Protein AF-A0AAN9A219-F1 (afdb_monomer)

Radius of gyration: 14.83 Å; Cα contacts (8 Å, |Δi|>4): 80; chains: 1; bounding box: 41×19×39 Å

InterPro domains:
  IPR000742 EGF-like domain [PF00008] (26-53)
  IPR001881 EGF-like calcium-binding domain [SM00179] (22-58)
  IPR026823 Complement Clr-like EGF domain [PF12662] (2-25)
  IPR052080 von Willebrand factor C/EGF & Fibrillin [PTHR47333] (1-57)

Sequence (58 aa):
GSYRCNCKEGFKQASDGRACIDIDECLERPGICHHNCINIWGGHQCTCNAGYNLAVDN

Solvent-accessible surface area (backbone atoms only — not comparable to full-atom values): 3835 Å² total; per-residue (Å²): 134,87,84,75,89,71,48,57,83,39,33,38,70,34,97,83,71,79,47,67,38,65,40,52,46,56,74,77,36,78,72,80,33,95,66,39,61,41,70,44,95,62,30,69,45,67,45,56,59,96,94,51,75,79,77,76,85,126

Secondary structure (DSSP, 8-state):
-----PPPTTEEE-TTSS-EEE--HHHHSTTSSSSEEEEETTEEEEEPPTT-------

pLDDT: mean 79.0, std 11.85, range [41.62, 91.38]

Structure (mmCIF, N/CA/C/O backbone):
data_AF-A0AAN9A219-F1
#
_entry.id   AF-A0AAN9A219-F1
#
loop_
_atom_site.group_PDB
_atom_site.id
_atom_site.type_symbol
_atom_site.label_atom_id
_atom_site.label_alt_id
_atom_site.label_comp_id
_atom_site.label_asym_id
_atom_site.label_entity_id
_atom_site.label_seq_id
_atom_site.pdbx_PDB_ins_code
_atom_site.Cartn_x
_atom_site.Cartn_y
_atom_site.Cartn_z
_atom_site.occupancy
_atom_site.B_iso_or_equiv
_atom_site.auth_seq_id
_atom_site.auth_comp_id
_atom_site.auth_asym_id
_atom_site.auth_atom_id
_atom_site.pdbx_PDB_model_num
ATOM 1 N N . GLY A 1 1 ? -27.823 7.369 15.423 1.00 45.88 1 GLY A N 1
ATOM 2 C CA . GLY A 1 1 ? -27.261 7.009 14.108 1.00 45.88 1 GLY A CA 1
ATOM 3 C C . GLY A 1 1 ? -25.771 6.816 14.263 1.00 45.88 1 GLY A C 1
ATOM 4 O O . GLY A 1 1 ? -25.146 7.664 14.882 1.00 45.88 1 GLY A O 1
ATOM 5 N N . SER A 1 2 ? -25.213 5.700 13.795 1.00 62.59 2 SER A N 1
ATOM 6 C CA . SER A 1 2 ? -23.772 5.437 13.882 1.00 62.59 2 SER A CA 1
ATOM 7 C C . SER A 1 2 ? -23.058 6.054 12.680 1.00 62.59 2 SER A C 1
ATOM 9 O O . SER A 1 2 ? -23.152 5.539 11.567 1.00 62.59 2 SER A O 1
ATOM 11 N N . TYR A 1 3 ? -22.346 7.153 12.895 1.00 58.28 3 TYR A N 1
ATOM 12 C CA . TYR A 1 3 ? -21.382 7.687 11.933 1.00 58.28 3 TYR A CA 1
ATOM 13 C C . TYR A 1 3 ? -20.181 6.736 11.920 1.00 58.28 3 TYR A C 1
ATOM 15 O O . TYR A 1 3 ? -19.424 6.665 12.886 1.00 58.28 3 TYR A O 1
ATOM 23 N N . ARG A 1 4 ? -20.046 5.942 10.855 1.00 64.50 4 ARG A N 1
ATOM 24 C CA . ARG A 1 4 ? -18.841 5.147 10.613 1.00 64.50 4 ARG A CA 1
ATOM 25 C C . ARG A 1 4 ? -17.824 6.047 9.926 1.00 64.50 4 ARG A C 1
ATOM 27 O O . ARG A 1 4 ? -17.999 6.387 8.760 1.00 64.50 4 ARG A O 1
ATOM 34 N N . CYS A 1 5 ? -16.772 6.422 10.645 1.00 66.25 5 CYS A N 1
ATOM 35 C CA . CYS A 1 5 ? -15.567 6.976 10.039 1.00 66.25 5 CYS A CA 1
ATOM 36 C C . CYS A 1 5 ? -14.864 5.846 9.284 1.00 66.25 5 CYS A C 1
ATOM 38 O O . CYS A 1 5 ? -13.972 5.194 9.818 1.00 66.25 5 CYS A O 1
ATOM 40 N N . ASN A 1 6 ? -15.328 5.563 8.071 1.00 72.56 6 ASN A N 1
ATOM 41 C CA . ASN A 1 6 ? -14.606 4.684 7.170 1.00 72.56 6 ASN A CA 1
ATOM 42 C C . ASN A 1 6 ? -13.500 5.502 6.511 1.00 72.56 6 ASN A C 1
ATOM 44 O O . ASN A 1 6 ? -13.735 6.604 6.010 1.00 72.56 6 ASN A O 1
ATOM 48 N N . CYS A 1 7 ? -12.291 4.959 6.540 1.00 82.75 7 CYS A N 1
ATOM 49 C CA . CYS A 1 7 ? -11.190 5.495 5.767 1.00 82.75 7 CYS A CA 1
ATOM 50 C C . CYS A 1 7 ? -11.506 5.394 4.268 1.00 82.75 7 CYS A C 1
ATOM 52 O O . CYS A 1 7 ? -12.332 4.576 3.853 1.00 82.75 7 CYS A O 1
ATOM 54 N N . LYS A 1 8 ? -10.891 6.269 3.463 1.00 81.75 8 LYS A N 1
ATOM 55 C CA . LYS A 1 8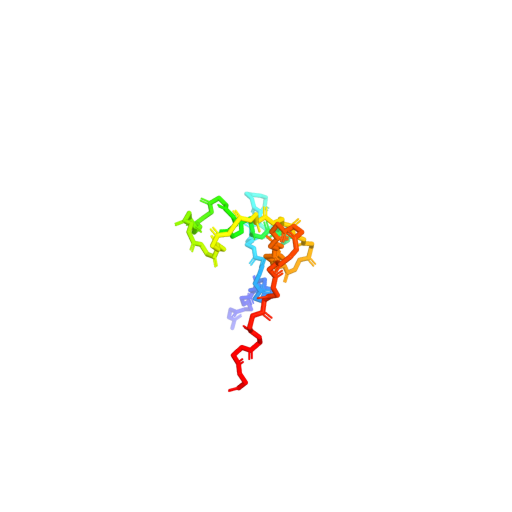 ? -11.007 6.177 2.003 1.00 81.75 8 LYS A CA 1
ATOM 56 C C . LYS A 1 8 ? -10.470 4.827 1.520 1.00 81.75 8 LYS A C 1
ATOM 58 O O . LYS A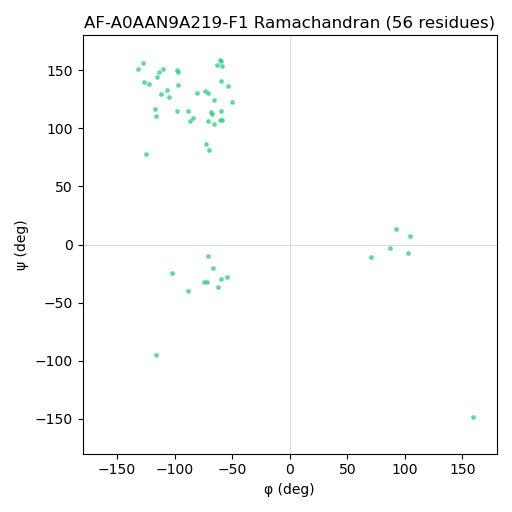 1 8 ? -9.673 4.194 2.205 1.00 81.75 8 LYS A O 1
ATOM 63 N N . GLU A 1 9 ? -10.904 4.408 0.337 1.00 80.31 9 GLU A N 1
ATOM 64 C CA . GLU A 1 9 ? -10.310 3.254 -0.338 1.00 80.31 9 GLU A CA 1
ATOM 65 C C . GLU A 1 9 ? -8.787 3.449 -0.457 1.00 80.31 9 GLU A C 1
ATOM 67 O O . GLU A 1 9 ? -8.334 4.569 -0.694 1.00 80.31 9 GLU A O 1
ATOM 72 N N . GLY A 1 10 ? -8.015 2.396 -0.173 1.00 83.50 10 GLY A N 1
ATOM 73 C CA . GLY A 1 10 ? -6.555 2.470 -0.011 1.00 83.50 10 GLY A CA 1
ATOM 74 C C . GLY A 1 10 ? -6.072 2.829 1.404 1.00 83.50 10 GLY A C 1
ATOM 75 O O . GLY A 1 10 ? -4.876 2.822 1.658 1.00 83.50 10 GLY A O 1
ATOM 76 N N . PHE A 1 11 ? -6.967 3.09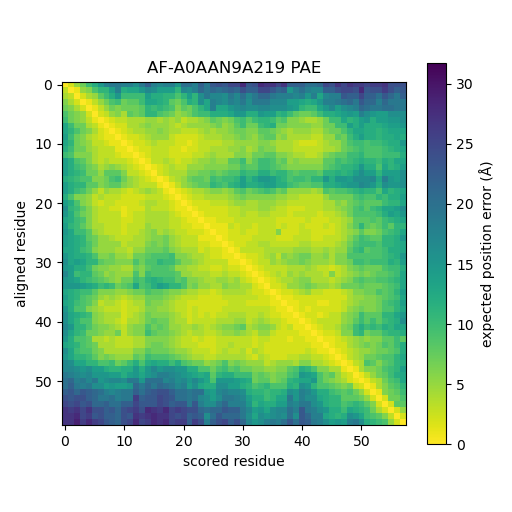8 2.364 1.00 88.94 11 PHE A N 1
ATOM 77 C CA . PHE A 1 11 ? -6.594 3.429 3.745 1.00 88.94 11 PHE A CA 1
ATOM 78 C C . PHE A 1 11 ? -7.297 2.536 4.773 1.00 88.94 11 PHE A C 1
ATOM 80 O O . PHE A 1 11 ? -8.495 2.264 4.682 1.00 88.94 11 PHE A O 1
ATOM 87 N N . LYS A 1 12 ? -6.563 2.126 5.813 1.00 87.19 12 LYS A N 1
ATOM 88 C CA . LYS A 1 12 ? -7.080 1.378 6.964 1.00 87.19 12 LYS A CA 1
ATOM 89 C C . LYS A 1 12 ? -7.079 2.243 8.208 1.00 87.19 12 LYS A C 1
ATOM 91 O O . LYS A 1 12 ? -6.260 3.145 8.381 1.00 87.19 12 LYS A O 1
ATOM 96 N N . GLN A 1 13 ? -8.009 1.948 9.103 1.00 88.56 13 GLN A N 1
ATOM 97 C CA . GLN A 1 13 ? -8.040 2.595 10.400 1.00 88.56 13 GLN A CA 1
ATOM 98 C C . GLN A 1 13 ? -6.795 2.172 11.188 1.00 88.56 13 GLN A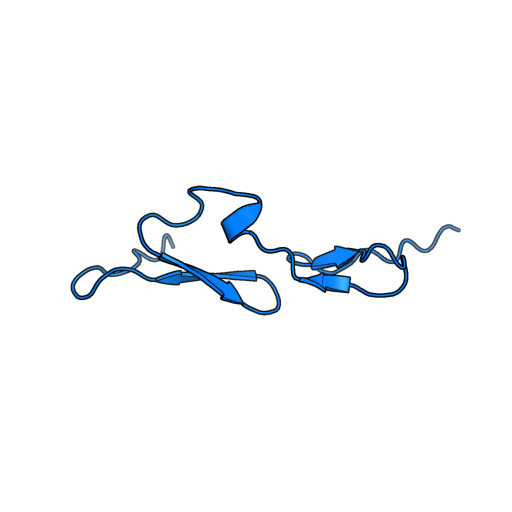 C 1
ATOM 100 O O . GLN A 1 13 ? -6.526 0.983 11.356 1.00 88.56 13 GLN A O 1
ATOM 105 N N . ALA A 1 14 ? -6.015 3.153 11.635 1.00 84.88 14 ALA A N 1
ATOM 106 C CA . ALA A 1 14 ? -4.876 2.919 12.506 1.00 84.88 14 ALA A CA 1
ATOM 107 C C . ALA A 1 14 ? -5.337 2.279 13.820 1.00 84.88 14 ALA A C 1
ATOM 109 O O . ALA A 1 14 ? -6.486 2.455 14.229 1.00 84.88 14 ALA A O 1
ATOM 110 N N . SER A 1 15 ? -4.421 1.620 14.530 1.00 82.06 15 SER A N 1
ATOM 111 C CA . SER A 1 15 ? -4.696 1.014 15.841 1.00 82.06 15 SER A CA 1
ATOM 112 C C . SER A 1 15 ? -5.274 2.009 16.859 1.00 82.06 15 SER A C 1
ATOM 114 O O . SER A 1 15 ? -6.057 1.626 17.720 1.00 82.06 15 SER A O 1
ATOM 116 N N . ASP A 1 16 ? -4.949 3.297 16.721 1.00 81.69 16 ASP A N 1
ATOM 117 C CA . ASP A 1 16 ? -5.502 4.393 17.523 1.00 81.69 16 ASP A CA 1
ATOM 118 C C . ASP A 1 16 ? -6.976 4.726 17.224 1.00 81.69 16 ASP A C 1
ATOM 120 O O . ASP A 1 16 ? -7.576 5.549 17.916 1.00 81.69 16 ASP A O 1
ATOM 124 N N . GLY A 1 17 ? -7.577 4.170 16.168 1.00 78.19 17 GLY A N 1
ATOM 125 C CA . GLY A 1 17 ? -8.978 4.397 15.788 1.00 78.19 17 GLY A CA 1
ATOM 126 C C . GLY A 1 17 ? -9.289 5.795 15.233 1.00 78.19 17 GLY A C 1
ATOM 127 O O . GLY A 1 17 ? -10.377 6.023 14.704 1.00 78.19 17 GLY A O 1
ATOM 128 N N . ARG A 1 18 ? -8.349 6.740 15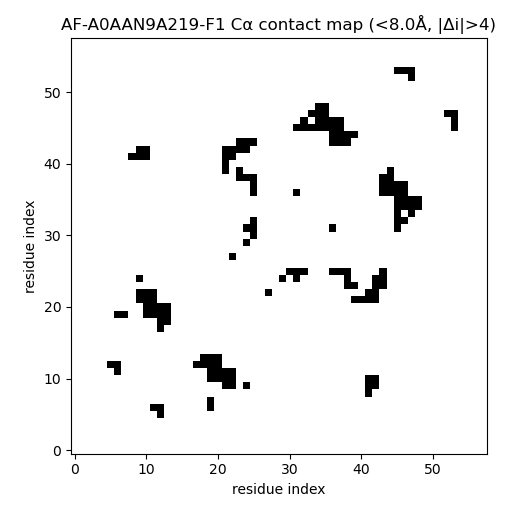.343 1.00 81.06 18 ARG A N 1
ATOM 129 C CA . ARG A 1 18 ? -8.536 8.161 15.000 1.00 81.06 18 ARG A CA 1
ATOM 130 C C . ARG A 1 18 ? -7.930 8.564 13.661 1.00 81.06 18 ARG A C 1
ATOM 132 O O . ARG A 1 18 ? -8.362 9.555 13.084 1.00 81.06 18 ARG A O 1
ATOM 139 N N . ALA A 1 19 ? -6.931 7.824 13.194 1.00 84.38 19 ALA A N 1
ATOM 140 C CA . ALA A 1 19 ? -6.205 8.122 11.969 1.00 84.38 19 ALA A CA 1
ATOM 141 C C . ALA A 1 19 ? -6.461 7.047 10.914 1.00 84.38 19 ALA A C 1
ATOM 143 O O . ALA A 1 19 ? -6.647 5.875 11.237 1.00 84.38 19 ALA A O 1
ATOM 144 N N . CYS A 1 20 ? -6.436 7.465 9.655 1.00 87.88 20 CYS A N 1
ATOM 145 C CA . CYS A 1 20 ? -6.397 6.571 8.511 1.00 87.88 20 CYS A CA 1
ATOM 146 C C . CYS A 1 20 ? -4.949 6.475 8.059 1.00 87.88 20 CYS A C 1
ATOM 148 O O . CYS A 1 20 ? -4.354 7.480 7.669 1.00 87.88 20 CYS A O 1
ATOM 150 N N . ILE A 1 21 ? -4.383 5.282 8.173 1.00 88.81 21 ILE A N 1
ATOM 151 C CA . ILE A 1 21 ? -3.066 4.978 7.631 1.00 88.81 21 ILE A CA 1
ATOM 152 C C . ILE A 1 21 ? -3.248 4.317 6.280 1.00 88.81 21 ILE A C 1
ATOM 154 O O . ILE A 1 21 ? -4.240 3.636 6.029 1.00 88.81 21 ILE A O 1
ATOM 158 N N . ASP A 1 22 ? -2.291 4.562 5.411 1.00 91.38 22 ASP A N 1
ATOM 159 C CA . ASP A 1 22 ? -2.242 3.941 4.106 1.00 91.38 22 ASP A CA 1
ATOM 160 C C . ASP A 1 22 ? -2.158 2.404 4.234 1.00 91.38 22 ASP A C 1
ATOM 162 O O . ASP A 1 22 ? -1.561 1.868 5.181 1.00 91.38 22 ASP A O 1
ATOM 166 N N . ILE A 1 23 ? -2.865 1.698 3.353 1.00 90.25 23 ILE A N 1
ATOM 167 C CA . ILE A 1 23 ? -2.818 0.240 3.276 1.00 90.25 23 ILE A CA 1
ATOM 168 C C . ILE A 1 23 ? -1.689 -0.109 2.334 1.00 90.25 23 ILE A C 1
ATOM 170 O O . ILE A 1 23 ? -1.813 0.108 1.147 1.00 90.25 23 ILE A O 1
ATOM 174 N N . ASP A 1 24 ? -0.658 -0.754 2.860 1.00 91.19 24 ASP A N 1
ATOM 175 C CA . ASP A 1 24 ? 0.437 -1.248 2.041 1.00 91.19 24 ASP A CA 1
ATOM 176 C C . ASP A 1 24 ? -0.026 -2.468 1.222 1.00 91.19 24 ASP A C 1
ATOM 178 O O . ASP A 1 24 ? 0.095 -3.618 1.667 1.00 91.19 24 ASP A O 1
ATOM 182 N N . GLU A 1 25 ? -0.618 -2.246 0.041 1.00 89.69 25 GLU A N 1
ATOM 183 C CA . GLU A 1 25 ? -1.154 -3.348 -0.771 1.00 89.69 25 GLU A CA 1
ATOM 184 C C . GLU A 1 25 ? -0.044 -4.261 -1.294 1.00 89.69 25 GLU A C 1
ATOM 186 O O . GLU A 1 25 ? -0.300 -5.427 -1.588 1.00 89.69 25 GLU A O 1
ATOM 191 N N . CYS A 1 26 ? 1.197 -3.772 -1.337 1.00 88.69 26 CYS A N 1
ATOM 192 C CA . CYS A 1 26 ? 2.377 -4.576 -1.640 1.00 88.69 26 CYS A CA 1
ATOM 193 C C . CYS A 1 26 ? 2.614 -5.686 -0.603 1.00 88.69 26 CYS A C 1
ATOM 195 O O . CYS A 1 26 ? 3.038 -6.785 -0.969 1.00 88.69 26 CYS A O 1
ATOM 197 N N . LEU A 1 27 ? 2.332 -5.413 0.676 1.00 88.38 27 LEU A N 1
ATOM 198 C CA . LEU A 1 27 ? 2.433 -6.388 1.765 1.00 88.38 27 LEU A CA 1
ATOM 199 C C . LEU A 1 27 ? 1.140 -7.189 1.951 1.00 88.38 27 LEU A C 1
ATOM 201 O O . LEU A 1 27 ? 1.198 -8.393 2.196 1.00 88.38 27 LEU A O 1
ATOM 205 N N . GLU A 1 28 ? -0.021 -6.542 1.833 1.00 88.31 28 GLU A N 1
ATOM 206 C CA . GLU A 1 28 ? -1.327 -7.197 2.009 1.00 88.31 28 GLU A CA 1
ATOM 207 C C . GLU A 1 28 ? -1.675 -8.129 0.839 1.00 88.31 28 GLU A C 1
ATOM 209 O 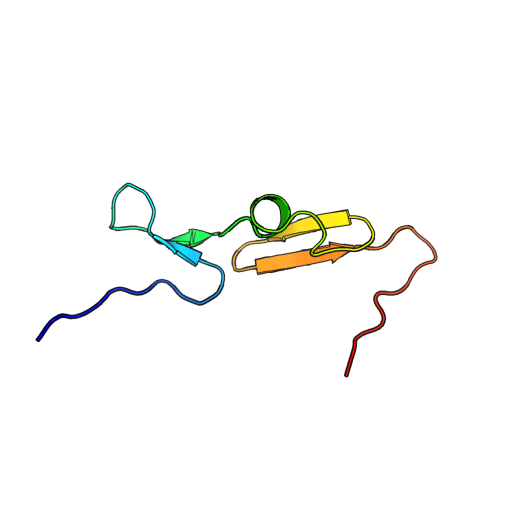O . GLU A 1 28 ? -2.340 -9.150 1.030 1.00 88.31 28 GLU A O 1
ATOM 214 N N . ARG A 1 29 ? -1.234 -7.795 -0.380 1.00 85.56 29 ARG A N 1
ATOM 215 C CA . ARG A 1 29 ? -1.473 -8.569 -1.604 1.00 85.56 29 ARG A CA 1
ATOM 216 C C . ARG A 1 29 ? -0.151 -8.902 -2.299 1.00 85.56 29 ARG A C 1
ATOM 218 O O . ARG A 1 29 ? 0.186 -8.298 -3.322 1.00 85.56 29 ARG A O 1
ATOM 225 N N . PRO A 1 30 ? 0.586 -9.908 -1.796 1.00 78.50 30 PRO A N 1
ATOM 226 C CA . PRO A 1 30 ? 1.777 -10.394 -2.476 1.00 78.50 30 PRO A CA 1
ATOM 227 C C . PRO A 1 30 ? 1.394 -10.895 -3.878 1.00 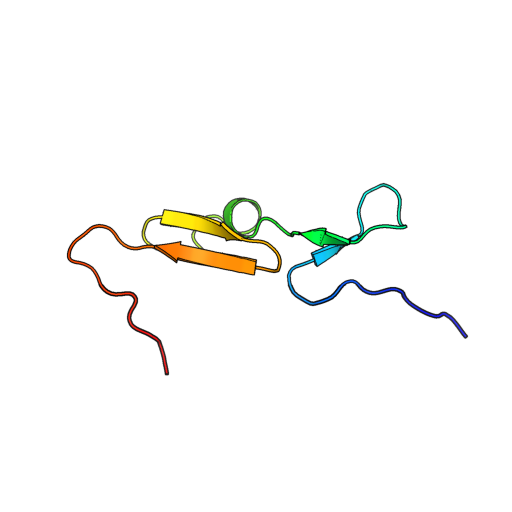78.50 30 PRO A C 1
ATOM 229 O O . PRO A 1 30 ? 0.630 -11.848 -4.020 1.00 78.50 30 PRO A O 1
ATOM 232 N N . GLY A 1 31 ? 1.894 -10.216 -4.915 1.00 82.62 31 GLY A N 1
ATOM 233 C CA . GLY A 1 31 ? 1.571 -10.496 -6.321 1.00 82.62 31 GLY A CA 1
ATOM 234 C C . GLY A 1 31 ? 0.603 -9.514 -6.992 1.00 82.62 31 GLY A C 1
ATOM 235 O O . GLY A 1 31 ? 0.220 -9.749 -8.134 1.00 82.62 31 GLY A O 1
ATOM 236 N N . ILE A 1 32 ? 0.230 -8.406 -6.336 1.00 84.31 32 ILE A N 1
ATOM 237 C CA . ILE A 1 32 ? -0.545 -7.325 -6.977 1.00 84.31 32 I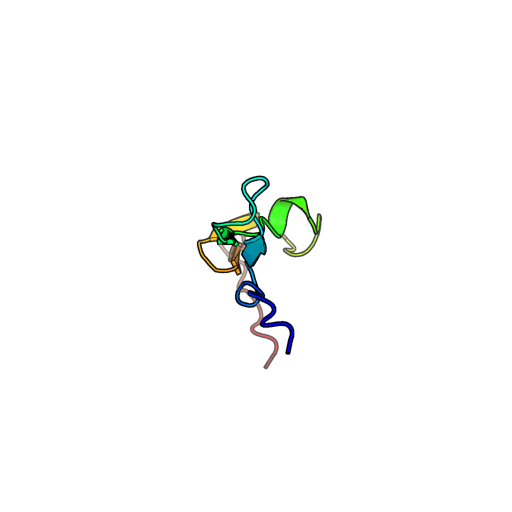LE A CA 1
ATOM 238 C C . ILE A 1 32 ? 0.188 -6.703 -8.178 1.00 84.31 32 ILE A C 1
ATOM 240 O O . ILE A 1 32 ? -0.439 -6.289 -9.149 1.00 84.31 32 ILE A O 1
ATOM 244 N N . CYS A 1 33 ? 1.523 -6.713 -8.143 1.00 83.62 33 CYS A N 1
ATOM 245 C CA . CYS A 1 33 ? 2.384 -6.291 -9.240 1.00 83.62 33 CYS A CA 1
ATOM 246 C C . CYS A 1 33 ? 3.197 -7.471 -9.778 1.00 83.62 33 CYS A C 1
ATOM 248 O O . CYS A 1 33 ? 3.678 -8.304 -9.015 1.00 83.62 33 CYS A O 1
ATOM 250 N N . HIS A 1 34 ? 3.415 -7.494 -11.095 1.00 79.94 34 HIS A N 1
ATOM 251 C CA . HIS A 1 34 ? 4.206 -8.539 -11.757 1.00 79.94 34 HIS A CA 1
ATOM 252 C C . HIS A 1 34 ? 5.719 -8.393 -11.510 1.00 79.94 34 HIS A C 1
ATOM 254 O O . HIS A 1 34 ? 6.447 -9.379 -11.476 1.00 79.94 34 HIS A O 1
ATOM 260 N N . HIS A 1 35 ? 6.195 -7.153 -11.363 1.00 83.06 35 HIS A N 1
ATOM 261 C CA . HIS A 1 35 ? 7.607 -6.836 -11.144 1.00 83.06 35 HIS A CA 1
ATOM 262 C C . HIS A 1 35 ? 7.819 -6.183 -9.779 1.00 83.06 35 HIS A C 1
ATOM 264 O O . HIS A 1 35 ? 7.966 -6.881 -8.782 1.00 83.06 35 HIS A O 1
ATOM 270 N N . ASN A 1 36 ? 7.837 -4.853 -9.724 1.00 85.81 36 ASN A N 1
ATOM 271 C CA . ASN A 1 36 ? 8.072 -4.113 -8.495 1.00 85.81 36 ASN A CA 1
ATOM 272 C C . ASN A 1 36 ? 6.754 -3.496 -8.039 1.00 85.81 36 ASN A C 1
ATOM 274 O O . ASN A 1 36 ? 6.041 -2.891 -8.839 1.00 85.81 36 ASN A O 1
ATOM 278 N N . CYS A 1 37 ? 6.446 -3.644 -6.757 1.00 88.44 37 CYS A N 1
ATOM 279 C CA . CYS A 1 37 ? 5.356 -2.936 -6.106 1.00 88.44 37 CYS A CA 1
ATOM 280 C C . CYS A 1 37 ? 5.956 -1.838 -5.237 1.00 88.44 37 CYS A C 1
ATOM 282 O O . CYS A 1 37 ? 6.848 -2.109 -4.434 1.00 88.44 37 CYS A O 1
ATOM 284 N N . ILE A 1 38 ? 5.494 -0.607 -5.426 1.00 89.31 38 ILE A N 1
ATOM 285 C CA . ILE A 1 38 ? 5.878 0.539 -4.611 1.00 89.31 38 ILE A CA 1
ATOM 286 C C . ILE A 1 38 ? 4.613 1.031 -3.929 1.00 89.31 38 ILE A C 1
ATOM 288 O O . ILE A 1 38 ? 3.680 1.459 -4.603 1.00 89.31 38 ILE A O 1
ATOM 292 N N . ASN A 1 39 ? 4.585 0.971 -2.604 1.00 88.31 39 ASN A N 1
ATOM 293 C CA . ASN A 1 39 ? 3.481 1.535 -1.852 1.00 88.31 39 ASN A CA 1
ATOM 294 C C . ASN A 1 39 ? 3.531 3.071 -1.916 1.00 88.31 39 ASN A C 1
ATOM 296 O O . ASN A 1 39 ? 4.594 3.666 -1.700 1.00 88.31 39 ASN A O 1
ATOM 300 N N . ILE A 1 40 ? 2.410 3.712 -2.243 1.00 89.00 40 ILE A N 1
ATOM 301 C CA . ILE A 1 40 ? 2.285 5.169 -2.348 1.00 89.00 40 ILE A CA 1
ATOM 302 C C . ILE A 1 40 ? 1.110 5.646 -1.501 1.00 89.00 40 ILE A C 1
ATOM 304 O O . ILE A 1 40 ? 0.177 4.922 -1.221 1.00 89.00 40 ILE A O 1
ATOM 308 N N . TRP A 1 41 ? 1.112 6.903 -1.077 1.00 86.81 41 TRP A N 1
ATOM 309 C CA . TRP A 1 41 ? 0.046 7.354 -0.188 1.00 86.81 41 TRP A CA 1
ATOM 310 C C . TRP A 1 41 ? -1.313 7.409 -0.910 1.00 86.81 41 TRP A C 1
ATOM 312 O O . TRP A 1 41 ? -1.514 8.229 -1.810 1.00 86.81 41 TRP A O 1
ATOM 322 N N . GLY A 1 42 ? -2.243 6.556 -0.487 1.00 84.88 42 GLY A N 1
ATOM 323 C CA . GLY A 1 42 ? -3.548 6.332 -1.098 1.00 84.88 42 GLY A CA 1
ATOM 324 C C . GLY A 1 42 ? -3.600 5.208 -2.128 1.00 84.88 42 GLY A C 1
ATOM 325 O O . GLY A 1 42 ? -4.591 5.147 -2.858 1.00 84.88 42 GLY A O 1
ATOM 326 N N . GLY A 1 43 ? -2.579 4.349 -2.200 1.00 86.94 43 GLY A N 1
ATOM 327 C CA . GLY A 1 43 ? -2.617 3.121 -2.991 1.00 86.94 43 GLY A CA 1
ATOM 328 C C . GLY A 1 43 ? -1.236 2.558 -3.331 1.00 86.94 43 GLY A C 1
ATOM 329 O O . GLY A 1 43 ? -0.252 2.765 -2.641 1.00 86.94 43 GLY A O 1
ATOM 330 N N . HIS A 1 44 ? -1.109 1.913 -4.485 1.00 88.81 44 HIS A N 1
ATOM 331 C CA . HIS A 1 44 ? 0.158 1.322 -4.907 1.00 88.81 44 HIS A CA 1
ATOM 332 C C . HIS A 1 44 ? 0.499 1.696 -6.345 1.00 88.81 44 HIS A C 1
ATOM 334 O O . HIS A 1 44 ? -0.360 1.898 -7.205 1.00 88.81 44 HIS A O 1
ATOM 340 N N . GLN A 1 45 ? 1.796 1.753 -6.619 1.00 86.69 45 GLN A N 1
ATOM 341 C CA . GLN A 1 45 ? 2.342 1.903 -7.952 1.00 86.69 45 GLN A CA 1
ATOM 342 C C . GLN A 1 45 ? 3.141 0.656 -8.310 1.00 86.69 45 GLN A C 1
ATOM 344 O O . GLN A 1 45 ? 4.229 0.403 -7.789 1.00 86.69 45 GLN A O 1
ATOM 349 N N . CYS A 1 46 ? 2.619 -0.115 -9.257 1.00 87.06 46 CYS A N 1
ATOM 350 C CA . CYS A 1 46 ? 3.408 -1.150 -9.900 1.00 87.06 46 CYS A CA 1
ATOM 351 C C . CYS A 1 46 ? 4.407 -0.493 -10.847 1.00 87.06 46 CYS A C 1
ATOM 353 O O . CYS A 1 46 ? 4.032 0.360 -11.646 1.00 87.06 46 CYS A O 1
ATOM 355 N N . THR A 1 47 ? 5.673 -0.890 -10.781 1.00 82.12 47 THR A N 1
ATOM 356 C CA . THR A 1 47 ? 6.690 -0.485 -11.752 1.00 82.12 47 THR A CA 1
ATOM 357 C C . THR A 1 47 ? 7.309 -1.715 -12.399 1.00 82.12 47 THR A C 1
ATOM 359 O O . THR A 1 47 ? 7.567 -2.741 -11.763 1.00 82.12 47 THR A O 1
ATOM 362 N N . CYS A 1 48 ? 7.512 -1.634 -13.708 1.00 80.62 48 CYS A N 1
ATOM 363 C CA . CYS A 1 48 ? 8.132 -2.694 -14.482 1.00 80.62 48 CYS A CA 1
ATOM 364 C C . CYS A 1 48 ? 9.620 -2.392 -14.701 1.00 80.62 48 CYS A C 1
ATOM 366 O O . CYS A 1 48 ? 10.022 -1.232 -14.756 1.00 80.62 48 CYS A O 1
ATOM 368 N N . ASN A 1 49 ? 10.443 -3.437 -14.826 1.00 74.75 49 ASN A N 1
ATOM 369 C CA . ASN A 1 49 ? 11.856 -3.272 -15.168 1.00 74.75 49 ASN A CA 1
ATOM 370 C C . ASN A 1 49 ? 12.018 -2.548 -16.515 1.00 74.75 49 ASN A C 1
ATOM 372 O O . ASN A 1 49 ? 11.145 -2.625 -17.381 1.00 74.75 49 ASN A O 1
ATOM 376 N N . ALA A 1 50 ? 13.153 -1.867 -16.697 1.00 67.19 50 ALA A N 1
ATOM 377 C CA . ALA A 1 50 ? 13.456 -1.135 -17.924 1.00 67.19 50 ALA A CA 1
ATOM 378 C C . ALA A 1 50 ? 13.238 -2.021 -19.169 1.00 67.19 50 ALA A C 1
ATOM 380 O O . ALA A 1 50 ? 13.821 -3.098 -19.278 1.00 67.19 50 ALA A O 1
ATOM 381 N N . GLY A 1 51 ? 12.372 -1.569 -20.082 1.00 69.81 51 GLY A N 1
ATOM 382 C CA . GLY A 1 51 ? 11.965 -2.314 -21.282 1.00 69.81 51 GLY A CA 1
ATOM 383 C C . GLY A 1 51 ? 10.577 -2.964 -21.210 1.00 69.81 51 GLY A C 1
ATOM 384 O O . GLY A 1 51 ? 10.084 -3.435 -22.230 1.00 69.81 51 GLY A O 1
ATOM 385 N N . TYR A 1 52 ? 9.919 -2.943 -20.050 1.00 64.94 52 TYR A N 1
ATOM 386 C CA . TYR A 1 52 ? 8.558 -3.444 -19.870 1.00 64.94 52 TYR A CA 1
ATOM 387 C C . TYR A 1 52 ? 7.605 -2.279 -19.595 1.00 64.94 52 TYR A C 1
ATOM 389 O O . TYR A 1 52 ? 7.856 -1.458 -18.715 1.00 64.94 52 TYR A O 1
ATOM 397 N N . ASN A 1 53 ? 6.503 -2.214 -20.338 1.00 63.38 53 ASN A N 1
ATOM 398 C CA . ASN A 1 53 ? 5.439 -1.246 -20.095 1.00 63.38 53 ASN A CA 1
ATOM 399 C C . ASN A 1 53 ? 4.339 -1.924 -19.281 1.00 63.38 53 ASN A C 1
ATOM 401 O O . ASN A 1 53 ? 3.969 -3.060 -19.583 1.00 63.38 53 ASN A O 1
ATOM 405 N N . LEU A 1 54 ? 3.806 -1.225 -18.275 1.00 62.31 54 LEU A N 1
ATOM 406 C CA . LEU A 1 54 ? 2.527 -1.603 -17.682 1.00 62.31 54 LEU A CA 1
ATOM 407 C C . LEU A 1 54 ? 1.512 -1.513 -18.814 1.00 62.31 54 LEU A C 1
ATOM 409 O O . LEU A 1 54 ? 1.214 -0.416 -19.285 1.00 62.31 54 LEU A O 1
ATOM 413 N N . ALA A 1 55 ? 1.053 -2.659 -19.312 1.00 60.22 55 ALA A N 1
ATOM 414 C CA . ALA A 1 55 ? -0.119 -2.674 -20.162 1.00 60.22 55 ALA A CA 1
ATOM 415 C C . ALA A 1 55 ? -1.237 -2.071 -19.309 1.00 60.22 55 ALA A C 1
ATOM 417 O O . ALA A 1 55 ? -1.643 -2.670 -18.315 1.00 60.22 55 ALA A O 1
ATOM 418 N N . VAL A 1 56 ? -1.629 -0.835 -19.621 1.00 57.91 56 VAL A N 1
ATOM 419 C CA . VAL A 1 56 ? -2.809 -0.234 -19.014 1.00 57.91 56 VAL A CA 1
ATOM 420 C C . VAL A 1 56 ? -3.967 -1.072 -19.541 1.00 57.91 56 VAL A C 1
ATOM 422 O O . VAL A 1 56 ? -4.267 -1.046 -20.733 1.00 57.91 56 VAL A O 1
ATOM 425 N N . ASP A 1 57 ? -4.504 -1.945 -18.697 1.00 57.50 57 ASP A N 1
ATOM 426 C CA . ASP A 1 57 ? -5.741 -2.638 -19.027 1.00 57.50 57 ASP A CA 1
ATOM 427 C C . ASP A 1 57 ? -6.829 -1.558 -19.029 1.00 57.50 57 ASP A C 1
ATOM 429 O O . ASP A 1 57 ? -7.024 -0.876 -18.019 1.00 57.50 57 ASP A O 1
ATOM 433 N N . ASN A 1 58 ? -7.370 -1.281 -20.220 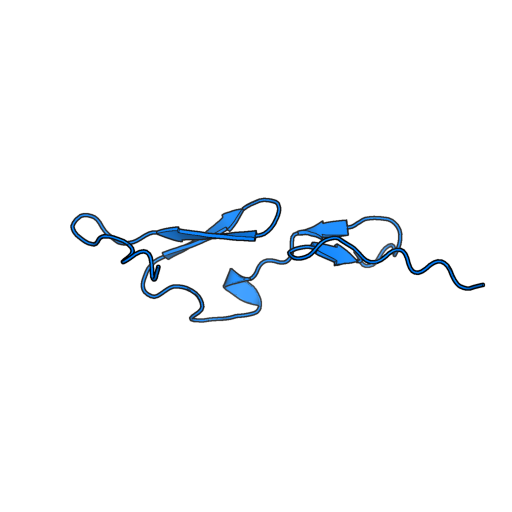1.00 41.62 58 ASN A N 1
ATOM 434 C CA . ASN A 1 58 ? -8.298 -0.182 -20.492 1.00 41.62 58 ASN A CA 1
ATOM 435 C C . ASN A 1 58 ? -9.723 -0.527 -20.069 1.00 41.62 58 ASN A C 1
ATOM 437 O O . ASN A 1 58 ? -10.177 -1.636 -20.423 1.00 41.62 58 ASN A O 1
#

Organism: Halocaridina rubra (NCBI:txid373956)

Foldseek 3Di:
DDDDPDDPQQWDQDPVNPDTDGDQCVVVPVPPEPDDWDGDRSGIDHDDPPPDDDPPPD

Nearest PDB structures (foldseek):
  8em7-assembly1_B  TM=8.710E-01  e=2.324E-03  Mus musculus
  8jxa-assembly1_A  TM=8.484E-01  e=5.419E-03  Rattus norvegicus
  8jxg-assembly1_A  TM=8.155E-01  e=1.097E-02  Rattus norvegicus
  8jxf-assembly1_B  TM=8.494E-01  e=1.097E-02  Rattus norvegicus
  1nzi-assembly1_A  TM=8.853E-01  e=1.207E-01  Homo sapiens

Mean predicted aligned error: 8.45 Å